Protein AF-A0A3B3ZG26-F1 (afdb_monomer)

Structure (mmCIF, N/CA/C/O backbone):
data_AF-A0A3B3ZG26-F1
#
_entry.id   AF-A0A3B3ZG26-F1
#
loop_
_atom_site.group_PDB
_atom_site.id
_atom_site.type_symbol
_atom_site.label_atom_id
_atom_site.label_alt_id
_atom_site.label_comp_id
_atom_site.label_asym_id
_atom_site.label_entity_id
_atom_site.label_seq_id
_atom_site.pdbx_PDB_ins_code
_atom_site.Cartn_x
_atom_site.Cartn_y
_atom_site.Cartn_z
_atom_site.occupancy
_atom_site.B_iso_or_equiv
_atom_site.auth_seq_id
_atom_site.auth_comp_id
_atom_site.auth_asym_id
_atom_site.auth_atom_id
_atom_site.pdbx_PDB_model_num
ATOM 1 N N . MET A 1 1 ? 24.010 -12.370 -24.852 1.00 31.66 1 MET A N 1
ATOM 2 C CA . MET A 1 1 ? 23.881 -10.920 -24.582 1.00 31.66 1 MET A CA 1
ATOM 3 C C . MET A 1 1 ? 22.571 -10.672 -23.854 1.00 31.66 1 MET A C 1
ATOM 5 O O . MET A 1 1 ? 21.512 -10.734 -24.467 1.00 31.66 1 MET A O 1
ATOM 9 N N . SER A 1 2 ? 22.627 -10.484 -22.539 1.00 37.47 2 SER A N 1
ATOM 10 C CA . SER A 1 2 ? 21.442 -10.270 -21.706 1.00 37.47 2 SER A CA 1
ATOM 11 C C . SER A 1 2 ? 20.889 -8.871 -21.972 1.00 37.47 2 SER A C 1
ATOM 13 O O . SER A 1 2 ? 21.538 -7.875 -21.662 1.00 37.47 2 SER A O 1
ATOM 15 N N . ARG A 1 3 ? 19.708 -8.786 -22.597 1.00 42.69 3 ARG A N 1
ATOM 16 C CA . ARG A 1 3 ? 18.980 -7.522 -22.770 1.00 42.69 3 ARG A CA 1
ATOM 17 C C . ARG A 1 3 ? 18.719 -6.934 -21.384 1.00 42.69 3 ARG A C 1
ATOM 19 O O . ARG A 1 3 ? 17.990 -7.532 -20.596 1.00 42.69 3 ARG A O 1
ATOM 26 N N . GLY A 1 4 ? 19.326 -5.783 -21.093 1.00 39.50 4 GLY A N 1
ATOM 27 C CA . GLY A 1 4 ? 19.060 -5.032 -19.871 1.00 39.50 4 GLY A CA 1
ATOM 28 C C . GLY A 1 4 ? 17.556 -4.822 -19.721 1.00 39.50 4 GLY A C 1
ATOM 29 O O . GLY A 1 4 ? 16.920 -4.231 -20.596 1.00 39.50 4 GLY A O 1
ATOM 30 N N . HIS A 1 5 ? 16.977 -5.365 -18.650 1.00 47.38 5 HIS A N 1
ATOM 31 C CA . HIS A 1 5 ? 15.569 -5.169 -18.329 1.00 47.38 5 HIS A CA 1
ATOM 32 C C . HIS A 1 5 ? 15.296 -3.666 -18.251 1.00 47.38 5 HIS A C 1
ATOM 34 O O . HIS A 1 5 ? 15.950 -2.945 -17.493 1.00 47.38 5 HIS A O 1
ATOM 40 N N . ARG A 1 6 ? 14.347 -3.180 -19.057 1.00 49.28 6 ARG A N 1
ATOM 41 C CA . ARG A 1 6 ? 13.878 -1.795 -18.984 1.00 49.28 6 ARG A CA 1
ATOM 42 C C . ARG A 1 6 ? 13.315 -1.573 -17.580 1.00 49.28 6 ARG A C 1
ATOM 44 O O . ARG A 1 6 ? 12.191 -1.966 -17.299 1.00 49.28 6 ARG A O 1
ATOM 51 N N . ARG A 1 7 ? 14.077 -0.897 -16.718 1.00 57.53 7 ARG A N 1
ATOM 52 C CA . ARG A 1 7 ? 13.684 -0.544 -15.338 1.00 57.53 7 ARG A CA 1
ATOM 53 C C . ARG A 1 7 ? 12.470 0.405 -15.254 1.00 57.53 7 ARG A C 1
ATOM 55 O O . ARG A 1 7 ? 12.023 0.724 -14.160 1.00 57.53 7 ARG A O 1
ATOM 62 N N . ASN A 1 8 ? 11.910 0.808 -16.399 1.00 64.62 8 ASN A N 1
ATOM 63 C CA . ASN A 1 8 ? 10.857 1.820 -16.532 1.00 64.62 8 ASN A CA 1
ATOM 64 C C . ASN A 1 8 ? 9.513 1.240 -17.020 1.00 64.62 8 ASN A C 1
ATOM 66 O O . ASN A 1 8 ? 8.660 1.989 -17.483 1.00 64.62 8 ASN A O 1
ATOM 70 N N . GLY A 1 9 ? 9.341 -0.085 -16.983 1.00 82.06 9 GLY A N 1
ATOM 71 C CA . GLY A 1 9 ? 8.097 -0.753 -17.373 1.00 82.06 9 GLY A CA 1
ATOM 72 C C . GLY A 1 9 ? 7.149 -1.031 -16.206 1.00 82.06 9 GLY A C 1
ATOM 73 O O . GLY A 1 9 ? 7.473 -0.784 -15.040 1.00 82.06 9 GLY A O 1
ATOM 74 N N . ILE A 1 10 ? 5.991 -1.590 -16.543 1.00 87.88 10 ILE A N 1
ATOM 75 C CA . ILE A 1 10 ? 5.041 -2.207 -15.608 1.00 87.88 10 ILE A CA 1
ATOM 76 C C . ILE A 1 10 ? 5.753 -3.352 -14.857 1.00 87.88 10 ILE A C 1
ATOM 78 O O . ILE A 1 10 ? 6.593 -4.020 -15.464 1.00 87.88 10 ILE A O 1
ATOM 82 N N . P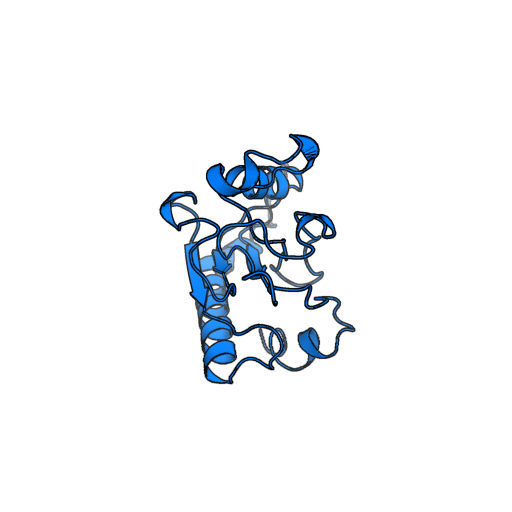RO A 1 11 ? 5.490 -3.565 -13.552 1.00 86.81 11 PRO A N 1
ATOM 83 C CA . PRO A 1 11 ? 6.077 -4.685 -12.819 1.00 86.81 11 PRO A CA 1
ATOM 84 C C . PRO A 1 11 ? 5.740 -6.045 -13.450 1.00 86.81 11 PRO A C 1
ATOM 86 O O . PRO A 1 11 ? 4.637 -6.250 -13.958 1.00 86.81 11 PRO A O 1
ATOM 89 N N . ASP A 1 12 ? 6.665 -6.999 -13.353 1.00 83.69 12 ASP A N 1
ATOM 90 C CA . ASP A 1 12 ? 6.446 -8.367 -13.832 1.00 83.69 12 ASP A CA 1
ATOM 91 C C . ASP A 1 12 ? 5.195 -8.990 -13.202 1.00 83.69 12 ASP A C 1
ATOM 93 O O . ASP A 1 12 ? 5.007 -8.920 -11.983 1.00 83.69 12 ASP A O 1
ATOM 97 N N . ARG A 1 13 ? 4.376 -9.658 -14.027 1.00 83.31 13 ARG A N 1
ATOM 98 C CA . ARG A 1 13 ? 3.122 -10.325 -13.628 1.00 83.31 13 ARG A CA 1
ATOM 99 C C . ARG A 1 13 ? 2.060 -9.399 -13.028 1.00 83.31 13 ARG A C 1
ATOM 101 O O . ARG A 1 13 ? 1.074 -9.876 -12.491 1.00 83.31 13 ARG A O 1
ATOM 108 N N . TRP A 1 14 ? 2.213 -8.076 -13.107 1.00 88.44 14 TRP A N 1
ATOM 109 C CA . TRP A 1 14 ? 1.243 -7.135 -12.529 1.00 88.44 14 TRP A CA 1
ATOM 110 C C . TRP A 1 14 ? -0.170 -7.267 -13.130 1.00 88.44 14 TRP A C 1
ATOM 112 O O . TRP A 1 14 ? -1.164 -7.032 -12.440 1.00 88.44 14 TRP A O 1
ATOM 122 N N . LEU A 1 15 ? -0.262 -7.665 -14.402 1.00 89.31 15 LEU A N 1
ATOM 123 C CA . LEU A 1 15 ? -1.532 -7.937 -15.084 1.00 89.31 15 LEU A CA 1
ATOM 124 C C . LEU A 1 15 ? -2.195 -9.240 -14.614 1.00 89.31 15 LEU A C 1
ATOM 126 O O . LEU A 1 15 ? -3.408 -9.365 -14.722 1.00 89.31 15 LEU A O 1
ATOM 130 N N . ASP A 1 16 ? -1.429 -10.162 -14.032 1.00 87.25 16 ASP A N 1
ATOM 131 C CA . ASP A 1 16 ? -1.916 -11.484 -13.625 1.00 87.25 16 ASP A CA 1
ATOM 132 C C . ASP A 1 16 ? -2.701 -11.430 -12.301 1.00 87.25 16 ASP A C 1
ATOM 134 O O . ASP A 1 16 ? -3.355 -12.400 -11.922 1.00 87.25 16 ASP A O 1
ATOM 138 N N . TYR A 1 17 ? -2.630 -10.307 -11.574 1.00 81.38 17 TYR A N 1
ATOM 139 C CA . TYR A 1 17 ? -3.261 -10.143 -10.266 1.00 81.38 17 TYR A CA 1
ATOM 140 C C . TYR A 1 17 ? -4.513 -9.268 -10.325 1.00 81.38 17 TYR A C 1
ATOM 142 O O . TYR A 1 17 ? -4.546 -8.214 -10.976 1.00 81.38 17 TYR A O 1
ATOM 150 N N . GLN A 1 18 ? -5.509 -9.669 -9.531 1.00 86.25 18 GLN A N 1
ATOM 151 C CA . GLN A 1 18 ? -6.674 -8.851 -9.214 1.00 86.25 18 GLN A CA 1
ATOM 152 C C . GLN A 1 18 ? -6.238 -7.518 -8.589 1.00 86.25 18 GLN A C 1
ATOM 154 O O . GLN A 1 18 ? -5.301 -7.465 -7.792 1.00 86.25 18 GLN A O 1
ATOM 159 N N . ALA A 1 19 ? -6.920 -6.437 -8.974 1.00 89.31 19 ALA A N 1
ATOM 160 C CA . ALA A 1 19 ? -6.573 -5.086 -8.555 1.00 89.31 19 ALA A CA 1
ATOM 161 C C . ALA A 1 19 ? -6.692 -4.892 -7.037 1.00 89.31 19 ALA A C 1
ATOM 163 O O . ALA A 1 19 ? -5.708 -4.553 -6.386 1.00 89.31 19 ALA A O 1
ATOM 164 N N . VAL A 1 20 ? -7.872 -5.172 -6.480 1.00 87.06 20 VAL A N 1
ATOM 165 C CA . VAL A 1 20 ? -8.191 -5.026 -5.054 1.00 87.06 20 VAL A CA 1
ATOM 166 C C . VAL A 1 20 ? -8.759 -6.345 -4.541 1.00 87.06 20 VAL A C 1
ATOM 168 O O . VAL A 1 20 ? -9.653 -6.912 -5.166 1.00 87.06 20 VAL A O 1
ATOM 171 N N . GLY A 1 21 ? -8.204 -6.867 -3.448 1.00 82.25 21 GLY A N 1
ATOM 172 C CA . GLY A 1 21 ? -8.691 -8.064 -2.766 1.00 82.25 21 GLY A CA 1
ATOM 173 C C . GLY A 1 21 ? -9.861 -7.767 -1.828 1.00 82.25 21 GLY A C 1
ATOM 174 O O . GLY A 1 21 ? -10.234 -6.619 -1.610 1.00 82.25 21 GLY A O 1
ATOM 175 N N . LYS A 1 22 ? -10.440 -8.814 -1.235 1.00 81.81 22 LYS A N 1
ATOM 176 C CA . LYS A 1 22 ? -11.466 -8.648 -0.196 1.00 81.81 22 LYS A CA 1
ATOM 177 C C . LYS A 1 22 ? -10.830 -8.230 1.126 1.00 81.81 22 LYS A C 1
A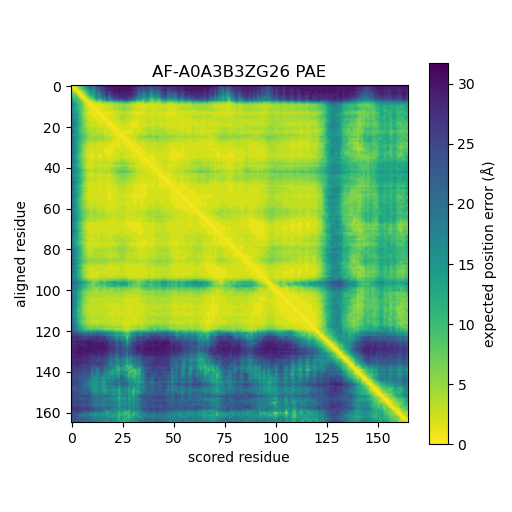TOM 179 O O . LYS A 1 22 ? -9.670 -8.545 1.395 1.00 81.81 22 LYS A O 1
ATOM 184 N N . ARG A 1 23 ? -11.628 -7.596 1.983 1.00 79.50 23 ARG A N 1
ATOM 185 C CA . ARG A 1 23 ? -11.261 -7.379 3.382 1.00 79.50 23 ARG A CA 1
ATOM 186 C C . ARG A 1 23 ? -10.986 -8.704 4.082 1.00 79.50 23 ARG A C 1
ATOM 188 O O . ARG A 1 23 ? -11.781 -9.640 3.980 1.00 79.50 23 ARG A O 1
ATOM 195 N N . LEU A 1 24 ? -9.863 -8.764 4.796 1.00 75.31 24 LEU A N 1
ATOM 196 C CA . LEU A 1 24 ? -9.498 -9.920 5.604 1.00 75.31 24 LEU A CA 1
ATOM 197 C C . LEU A 1 24 ? -10.485 -10.036 6.779 1.00 75.31 24 LEU A C 1
ATOM 199 O O . LEU A 1 24 ? -10.578 -9.088 7.574 1.00 75.31 24 LEU A O 1
ATOM 203 N N . PRO A 1 25 ? -11.231 -11.154 6.898 1.00 73.44 25 PRO A N 1
ATOM 204 C CA . PRO A 1 25 ? -12.225 -11.334 7.952 1.00 73.44 25 PRO A CA 1
ATOM 205 C C . PRO A 1 25 ? -11.642 -11.101 9.348 1.00 73.44 25 PRO A C 1
ATOM 207 O O . PRO A 1 25 ? -10.517 -11.503 9.629 1.00 73.44 25 PRO A O 1
ATOM 210 N N . GLY A 1 26 ? -12.405 -10.438 10.220 1.00 74.56 26 GLY A N 1
ATOM 211 C CA . GLY A 1 26 ? -11.972 -10.138 11.590 1.00 74.56 26 GLY A CA 1
ATOM 212 C C . GLY A 1 26 ? -10.925 -9.025 11.714 1.00 74.56 26 GLY A C 1
ATOM 213 O O . GLY A 1 26 ? -10.465 -8.758 12.817 1.00 74.56 26 GLY A O 1
ATOM 214 N N . SER A 1 27 ? -10.562 -8.347 10.621 1.00 75.62 27 SER A N 1
ATOM 215 C CA . SER A 1 27 ? -9.556 -7.280 10.633 1.00 75.62 27 SER A CA 1
ATOM 216 C C . SER A 1 27 ? -10.036 -6.012 9.918 1.00 75.62 27 SER A C 1
ATOM 218 O O . SER A 1 27 ? -11.144 -5.975 9.382 1.00 75.62 27 SER A O 1
ATOM 220 N N . ARG A 1 28 ? -9.202 -4.966 9.886 1.00 78.88 28 ARG A N 1
ATOM 221 C CA . ARG A 1 28 ? -9.386 -3.754 9.062 1.00 78.88 28 ARG A CA 1
ATOM 222 C C . ARG A 1 28 ? -8.416 -3.717 7.868 1.00 78.88 28 ARG A C 1
ATOM 224 O O . ARG A 1 28 ? -8.049 -2.640 7.415 1.00 78.88 28 ARG A O 1
ATOM 231 N N . PHE A 1 29 ? -7.968 -4.877 7.376 1.00 80.69 29 PHE A N 1
ATOM 232 C CA . PHE A 1 29 ? -6.999 -4.964 6.278 1.00 80.69 29 PHE A CA 1
ATOM 233 C C . PHE A 1 29 ? -7.645 -5.275 4.927 1.00 80.69 29 PHE A C 1
ATOM 235 O O . PHE A 1 29 ? -8.453 -6.199 4.813 1.00 80.69 29 PHE A O 1
ATOM 242 N N . ILE A 1 30 ? -7.208 -4.554 3.890 1.00 82.00 30 ILE A N 1
ATOM 243 C CA . ILE A 1 30 ? -7.418 -4.894 2.477 1.00 82.00 30 ILE A CA 1
ATOM 244 C C . ILE A 1 30 ? -6.058 -4.899 1.784 1.00 82.00 30 ILE A C 1
ATOM 246 O O . ILE A 1 30 ? -5.274 -3.959 1.916 1.00 82.00 30 ILE A O 1
ATOM 250 N N . ALA A 1 31 ? -5.793 -5.956 1.022 1.00 82.50 31 ALA A N 1
ATOM 251 C CA . ALA A 1 31 ? -4.641 -6.029 0.136 1.00 82.50 31 ALA A CA 1
ATOM 252 C C . ALA A 1 31 ? -5.055 -5.656 -1.294 1.00 82.50 31 ALA A C 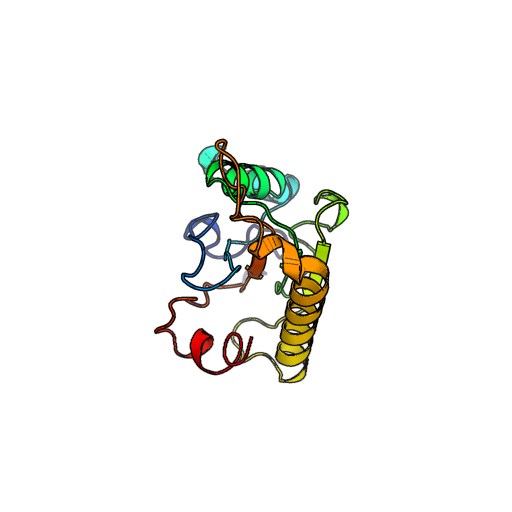1
ATOM 254 O O . ALA A 1 31 ? -6.120 -6.049 -1.767 1.00 82.50 31 ALA A O 1
ATOM 255 N N . PHE A 1 32 ? -4.193 -4.940 -2.006 1.00 86.19 32 PHE A N 1
ATOM 256 C CA . PHE A 1 32 ? -4.358 -4.625 -3.425 1.00 86.19 32 PHE A CA 1
ATOM 257 C C . PHE A 1 32 ? -3.005 -4.642 -4.126 1.00 86.19 32 PHE A C 1
ATOM 259 O O . PHE A 1 32 ? -1.968 -4.523 -3.472 1.00 86.19 32 PHE A O 1
ATOM 266 N N . LYS A 1 33 ? -2.992 -4.784 -5.454 1.00 87.00 33 LYS A N 1
ATOM 267 C CA . LYS A 1 33 ? -1.757 -4.639 -6.236 1.00 87.00 33 LYS A CA 1
ATOM 268 C C . LYS A 1 33 ? -1.371 -3.167 -6.352 1.00 87.00 33 LYS A C 1
ATOM 270 O O . LYS A 1 33 ? -2.228 -2.302 -6.295 1.00 87.00 33 LYS A O 1
ATOM 275 N N . VAL A 1 34 ? -0.091 -2.864 -6.548 1.00 89.62 34 VAL A N 1
ATOM 276 C CA . VAL A 1 34 ? 0.384 -1.475 -6.589 1.00 89.62 34 VAL A CA 1
ATOM 277 C C . VAL A 1 34 ? -0.336 -0.668 -7.686 1.00 89.62 34 VAL A C 1
ATOM 279 O O . VAL A 1 34 ? -0.304 -1.099 -8.844 1.00 89.62 34 VAL A O 1
ATOM 282 N N . PRO A 1 35 ? -0.977 0.472 -7.364 1.00 92.94 35 PRO A N 1
ATOM 283 C CA . PRO A 1 35 ? -1.514 1.362 -8.383 1.00 92.94 35 PRO A CA 1
ATOM 284 C C . PRO A 1 35 ? -0.369 1.993 -9.180 1.00 92.94 35 PRO A C 1
ATOM 286 O O . PRO A 1 35 ? 0.702 2.288 -8.646 1.00 92.94 35 PRO A O 1
ATOM 289 N N . LEU A 1 36 ? -0.579 2.182 -10.477 1.00 93.00 36 LEU A N 1
ATOM 290 C CA . LEU A 1 36 ? 0.424 2.730 -11.382 1.00 93.00 36 LEU A CA 1
ATOM 291 C C . LEU A 1 36 ? -0.023 4.098 -11.896 1.00 93.00 36 LEU A C 1
ATOM 293 O O . LEU A 1 36 ? -1.132 4.250 -12.406 1.00 93.00 36 LEU A O 1
ATOM 297 N N . LYS A 1 37 ? 0.868 5.087 -11.818 1.00 92.81 37 LYS A N 1
ATOM 298 C CA . LYS A 1 37 ? 0.667 6.407 -12.413 1.00 92.81 37 LYS A CA 1
ATOM 299 C C . LYS A 1 37 ? 0.472 6.300 -13.920 1.00 92.81 37 LYS A C 1
ATOM 301 O O . LYS A 1 37 ? 1.044 5.419 -14.574 1.00 92.81 37 LYS A O 1
ATOM 306 N N . LEU A 1 38 ? -0.269 7.258 -14.471 1.00 91.12 38 LEU A N 1
ATOM 307 C CA . LEU A 1 38 ? -0.717 7.251 -15.864 1.00 91.12 38 LEU A CA 1
ATOM 308 C C . LEU A 1 38 ? 0.419 6.981 -16.860 1.00 91.12 38 LEU A C 1
ATOM 310 O O . LEU A 1 38 ? 0.271 6.184 -17.782 1.00 91.12 38 LEU A O 1
ATOM 314 N N . ASP A 1 39 ? 1.594 7.573 -16.638 1.00 90.81 39 ASP A N 1
ATOM 315 C CA . ASP A 1 39 ? 2.755 7.412 -17.514 1.00 90.81 39 ASP A CA 1
ATOM 316 C C . ASP A 1 39 ? 3.188 5.959 -17.747 1.00 90.81 39 ASP A C 1
ATOM 318 O O . ASP A 1 39 ? 3.688 5.653 -18.838 1.00 90.81 39 ASP A O 1
ATOM 322 N N . LEU A 1 40 ? 3.010 5.093 -16.741 1.00 90.50 40 LEU A N 1
ATOM 323 C CA . LEU A 1 40 ? 3.357 3.671 -16.787 1.00 90.50 40 LEU A CA 1
ATOM 324 C C . LEU A 1 40 ? 2.261 2.826 -17.446 1.00 90.50 40 LEU A C 1
ATOM 326 O O . LEU A 1 40 ? 2.571 1.781 -18.018 1.00 90.50 40 LEU A O 1
ATOM 330 N N . THR A 1 41 ? 1.006 3.276 -17.398 1.00 90.06 41 THR A N 1
ATOM 331 C CA . THR A 1 41 ? -0.163 2.544 -17.908 1.00 90.06 41 THR A CA 1
ATOM 332 C C . THR A 1 41 ? -0.599 2.981 -19.306 1.00 90.06 41 THR A C 1
ATOM 334 O O . THR A 1 41 ? -1.430 2.309 -19.901 1.00 90.06 41 THR A O 1
ATOM 337 N N . ARG A 1 42 ? 0.013 4.019 -19.901 1.00 89.12 42 ARG A N 1
ATOM 338 C CA . ARG A 1 42 ? -0.312 4.545 -21.252 1.00 89.12 42 ARG A CA 1
ATOM 339 C C . ARG A 1 42 ? -0.436 3.514 -22.379 1.00 89.12 42 ARG A C 1
ATOM 341 O O . ARG A 1 42 ? -1.039 3.813 -23.402 1.00 89.12 42 ARG A O 1
ATOM 348 N N . ARG A 1 43 ? 0.215 2.354 -22.254 1.00 87.38 43 ARG A N 1
ATOM 349 C CA . ARG A 1 43 ? 0.220 1.291 -23.277 1.00 87.38 43 ARG A CA 1
ATOM 350 C C . ARG A 1 43 ? -0.711 0.122 -22.948 1.00 87.38 43 ARG A C 1
ATOM 352 O O . ARG A 1 43 ? -0.748 -0.830 -23.721 1.00 87.38 43 ARG A O 1
ATOM 359 N N . LEU A 1 44 ? -1.385 0.162 -21.803 1.00 90.56 44 LEU A N 1
ATOM 360 C CA . LEU A 1 44 ? -2.350 -0.853 -21.400 1.00 90.56 44 LEU A CA 1
ATOM 361 C C . LEU A 1 44 ? -3.695 -0.629 -22.085 1.00 90.56 44 LEU A C 1
ATOM 363 O O . LEU A 1 44 ? -4.036 0.494 -22.460 1.00 90.56 44 LEU A O 1
ATOM 367 N N . ALA A 1 45 ? -4.470 -1.704 -22.210 1.00 92.69 45 ALA A N 1
ATOM 368 C CA . ALA A 1 45 ? -5.888 -1.584 -22.508 1.00 92.69 45 ALA A CA 1
ATOM 369 C C . ALA A 1 45 ? -6.590 -0.857 -21.352 1.00 92.69 45 ALA A C 1
ATOM 371 O O . ALA A 1 45 ? -6.204 -1.014 -20.195 1.00 92.69 45 ALA A O 1
ATOM 372 N N . SER A 1 46 ? -7.642 -0.091 -21.646 1.00 90.50 46 SER A N 1
ATOM 373 C CA . SER A 1 46 ? -8.376 0.670 -20.624 1.00 90.50 46 SER A CA 1
ATOM 374 C C . SER A 1 46 ? -8.922 -0.205 -19.491 1.00 90.50 46 SER A C 1
ATOM 376 O O . SER A 1 46 ? -8.995 0.260 -18.363 1.00 90.50 46 SER A O 1
ATOM 378 N N . SER A 1 47 ? -9.255 -1.471 -19.769 1.00 91.00 47 SER A N 1
ATOM 379 C CA . SER A 1 47 ? -9.698 -2.454 -18.768 1.00 91.00 47 SER A CA 1
ATOM 380 C C . SER A 1 47 ? -8.606 -2.885 -17.788 1.00 91.00 47 SER A C 1
ATOM 382 O O . SER A 1 47 ? -8.919 -3.372 -16.707 1.00 91.00 47 SER A O 1
ATOM 384 N N . ASP A 1 48 ? -7.339 -2.728 -18.172 1.00 91.75 48 ASP A N 1
ATOM 385 C CA . ASP A 1 48 ? -6.182 -3.173 -17.395 1.00 91.75 48 ASP A CA 1
ATOM 386 C C . ASP A 1 48 ? -5.532 -2.023 -16.616 1.00 91.75 48 ASP A C 1
ATOM 388 O O . ASP A 1 48 ? -4.635 -2.252 -15.801 1.00 91.75 48 ASP A O 1
ATOM 392 N N . VAL A 1 49 ? -5.943 -0.777 -16.876 1.00 94.38 49 VAL A N 1
ATOM 393 C CA . VAL A 1 49 ? -5.455 0.395 -16.149 1.00 94.38 49 VAL A CA 1
ATOM 394 C C . VAL A 1 49 ? -5.925 0.314 -14.700 1.00 94.38 49 VAL A C 1
ATOM 396 O O . VAL A 1 49 ? -7.090 0.056 -14.416 1.00 94.38 49 VAL A O 1
ATOM 399 N N . PHE A 1 50 ? -4.991 0.531 -13.778 1.00 94.25 50 PHE A N 1
ATOM 400 C CA . PHE A 1 50 ? -5.282 0.612 -12.355 1.00 94.25 50 PHE A CA 1
ATOM 401 C C . PHE A 1 50 ? -4.327 1.607 -11.697 1.00 94.25 50 PHE A C 1
ATOM 403 O O . PHE A 1 50 ? -3.160 1.295 -11.436 1.00 94.25 50 PHE A O 1
ATOM 410 N N . GLY A 1 51 ? -4.819 2.824 -11.496 1.00 93.75 51 GLY A N 1
ATOM 411 C CA . GLY A 1 51 ? -4.135 3.921 -10.832 1.00 93.75 51 GLY A CA 1
ATOM 412 C C . GLY A 1 51 ? -4.678 4.214 -9.429 1.00 93.75 51 GLY A C 1
ATOM 413 O O . GLY A 1 51 ? -5.572 3.528 -8.933 1.00 93.75 51 GLY A O 1
ATOM 414 N N . PRO A 1 52 ? -4.131 5.246 -8.764 1.00 92.19 52 PRO A N 1
ATOM 415 C CA . PRO A 1 52 ? -4.531 5.624 -7.409 1.00 92.19 52 PRO A CA 1
ATOM 416 C C . PRO A 1 52 ? -6.017 5.977 -7.264 1.00 92.19 52 PRO A C 1
ATOM 418 O O . PRO A 1 52 ? -6.643 5.606 -6.276 1.00 92.19 52 PRO A O 1
ATOM 421 N N . LEU A 1 53 ? -6.606 6.632 -8.269 1.00 91.94 53 LEU A N 1
ATOM 422 C CA . LEU A 1 53 ? -8.039 6.941 -8.279 1.00 91.94 53 LEU A CA 1
ATOM 423 C C . LEU A 1 53 ? -8.893 5.675 -8.442 1.00 91.94 53 LEU A C 1
ATOM 425 O O . LEU A 1 53 ? -9.842 5.485 -7.686 1.00 91.94 53 LEU A O 1
ATOM 429 N N . ASP A 1 54 ? -8.504 4.764 -9.343 1.00 93.75 54 ASP A N 1
ATOM 430 C CA . ASP A 1 54 ? -9.211 3.490 -9.550 1.00 93.75 54 ASP A CA 1
ATOM 431 C C . ASP A 1 54 ? -9.234 2.636 -8.275 1.00 93.75 54 ASP A C 1
ATOM 433 O O . ASP A 1 54 ? -10.219 1.946 -7.994 1.00 93.75 54 ASP A O 1
ATOM 437 N N . LEU A 1 55 ? -8.156 2.690 -7.485 1.00 91.56 55 LEU A N 1
ATOM 438 C CA . LEU A 1 55 ? -8.084 2.068 -6.167 1.00 91.56 55 LEU A CA 1
ATOM 439 C C . LEU A 1 55 ? -9.159 2.629 -5.227 1.00 91.56 55 LEU A C 1
ATOM 441 O O . LEU A 1 55 ? -9.930 1.856 -4.659 1.00 91.56 55 LEU A O 1
ATOM 445 N N . LEU A 1 56 ? -9.211 3.953 -5.064 1.00 89.88 56 LEU A N 1
ATOM 446 C CA . LEU A 1 56 ? -10.154 4.614 -4.158 1.00 89.88 56 LEU A CA 1
ATOM 447 C C . LEU A 1 56 ? -11.601 4.352 -4.574 1.00 89.88 56 LEU A C 1
ATOM 449 O O . LEU A 1 56 ? -12.426 3.981 -3.739 1.00 89.88 56 LEU A O 1
ATOM 453 N N . ASP A 1 57 ? -11.890 4.464 -5.870 1.00 92.38 57 ASP A N 1
ATOM 454 C CA . ASP A 1 57 ? -13.216 4.204 -6.424 1.00 92.38 57 ASP A CA 1
ATOM 455 C C . ASP A 1 57 ? -13.638 2.747 -6.231 1.00 92.38 57 ASP A C 1
ATOM 457 O O . ASP A 1 57 ? -14.802 2.466 -5.940 1.00 92.38 57 ASP A O 1
ATOM 461 N N . THR A 1 58 ? -12.700 1.806 -6.370 1.00 90.44 58 THR A N 1
ATOM 462 C CA . THR A 1 58 ? -12.978 0.380 -6.168 1.00 90.44 58 THR A CA 1
ATOM 463 C C . THR A 1 58 ? -13.278 0.061 -4.715 1.00 90.44 58 THR A C 1
ATOM 465 O O . THR A 1 58 ? -14.289 -0.580 -4.442 1.00 90.44 58 THR A O 1
ATOM 468 N N . VAL A 1 59 ? -12.475 0.569 -3.781 1.00 86.88 59 VAL A N 1
ATOM 469 C CA . VAL A 1 59 ? -12.726 0.373 -2.347 1.00 86.88 59 VAL A CA 1
ATOM 470 C C . VAL A 1 59 ? -14.057 1.012 -1.932 1.00 86.88 59 VAL A C 1
ATOM 472 O O . VAL A 1 59 ? -14.854 0.385 -1.235 1.00 86.88 59 VAL A O 1
ATOM 475 N N . LYS A 1 60 ? -14.356 2.217 -2.430 1.00 87.25 60 LYS A N 1
ATOM 476 C CA . LYS A 1 60 ? -15.618 2.911 -2.148 1.00 87.25 60 LYS A CA 1
ATOM 477 C C . LYS A 1 60 ? -16.837 2.161 -2.684 1.00 87.25 60 LYS A C 1
ATOM 479 O O . LYS A 1 60 ? -17.867 2.108 -2.014 1.00 87.25 60 LYS A O 1
ATOM 484 N N . ARG A 1 61 ? -16.733 1.561 -3.875 1.00 89.94 61 ARG A N 1
ATOM 485 C CA . ARG A 1 61 ? -17.795 0.733 -4.476 1.00 89.94 61 ARG A CA 1
ATOM 486 C C . ARG A 1 61 ? -18.107 -0.508 -3.645 1.00 89.94 61 ARG A C 1
ATOM 488 O O . ARG A 1 61 ? -19.266 -0.908 -3.580 1.00 89.94 61 ARG A O 1
ATOM 495 N N . ASP A 1 62 ? -17.103 -1.043 -2.961 1.00 84.56 62 ASP A N 1
ATOM 496 C CA . ASP A 1 62 ? -17.248 -2.153 -2.018 1.00 84.56 62 ASP A CA 1
ATOM 497 C C . ASP A 1 62 ? -17.744 -1.690 -0.629 1.00 84.56 62 ASP A C 1
ATOM 499 O O . ASP A 1 62 ? -17.727 -2.458 0.333 1.00 84.56 62 ASP A O 1
ATOM 503 N N . ASN A 1 63 ? -18.229 -0.444 -0.519 1.00 82.38 63 ASN A N 1
ATOM 504 C CA . ASN A 1 63 ? -18.744 0.177 0.704 1.00 82.38 63 ASN A CA 1
ATOM 505 C C . ASN A 1 63 ? -17.701 0.185 1.835 1.00 82.38 63 ASN A C 1
ATOM 507 O O . ASN A 1 63 ? -18.007 -0.100 2.996 1.00 82.38 63 ASN A O 1
ATOM 511 N N . GLN A 1 64 ? -16.450 0.459 1.470 1.00 82.62 64 GLN A N 1
ATOM 512 C CA . GLN A 1 64 ? -15.306 0.569 2.365 1.00 82.62 64 GLN A CA 1
ATOM 513 C C . GLN A 1 64 ? -14.603 1.922 2.162 1.00 82.62 64 GLN A C 1
ATOM 515 O O . GLN A 1 64 ? -14.723 2.544 1.106 1.00 82.62 64 GLN A O 1
ATOM 520 N N . GLU A 1 65 ? -13.825 2.364 3.150 1.00 83.50 65 GLU A N 1
ATOM 521 C CA . GLU A 1 65 ? -13.033 3.597 3.067 1.00 83.50 65 GLU A CA 1
ATOM 522 C C . GLU A 1 65 ? -11.581 3.357 3.506 1.00 83.50 65 GLU A C 1
ATOM 524 O O . GLU A 1 65 ? -11.308 2.751 4.548 1.00 83.50 65 GLU A O 1
ATOM 529 N N . LEU A 1 66 ? -10.624 3.822 2.700 1.00 85.19 66 LEU A N 1
ATOM 530 C CA . LEU A 1 66 ? -9.207 3.756 3.051 1.00 85.19 66 LEU A CA 1
ATOM 531 C C . LEU A 1 66 ? -8.856 4.887 4.015 1.00 85.19 66 LEU A C 1
ATOM 533 O O . LEU A 1 66 ? -9.261 6.022 3.793 1.00 85.19 66 LEU A O 1
ATOM 537 N N . GLY A 1 67 ? -8.067 4.584 5.051 1.00 87.12 67 GLY A N 1
ATOM 538 C CA . GLY A 1 67 ? -7.525 5.614 5.950 1.00 87.12 67 GLY A CA 1
ATOM 539 C C . GLY A 1 67 ? -6.012 5.584 6.116 1.00 87.12 67 GLY A C 1
ATOM 540 O O . GLY A 1 67 ? -5.434 6.613 6.454 1.00 87.12 67 GLY A O 1
ATOM 541 N N . LEU A 1 68 ? -5.359 4.458 5.808 1.00 89.31 68 LEU A N 1
ATOM 542 C CA . LEU A 1 68 ? -3.904 4.357 5.786 1.00 89.31 68 LEU A CA 1
ATOM 543 C C . LEU A 1 68 ? -3.418 3.427 4.669 1.00 89.31 68 LEU A C 1
ATOM 545 O O . LEU A 1 68 ? -3.685 2.224 4.681 1.00 89.31 68 LEU A O 1
ATOM 549 N N . ILE A 1 69 ? -2.603 3.963 3.761 1.00 90.25 69 ILE A N 1
ATOM 550 C CA . ILE A 1 69 ? -1.793 3.171 2.833 1.00 90.25 69 ILE A CA 1
ATOM 551 C C . ILE A 1 69 ? -0.422 2.903 3.455 1.00 90.25 69 ILE A C 1
ATOM 553 O O . ILE A 1 69 ? 0.327 3.846 3.700 1.00 90.25 69 ILE A O 1
ATOM 557 N N . ILE A 1 70 ? -0.051 1.629 3.630 1.00 90.19 70 ILE A N 1
ATOM 558 C CA . ILE A 1 70 ? 1.343 1.245 3.888 1.00 90.19 70 ILE A CA 1
ATOM 559 C C . ILE A 1 70 ? 1.933 0.637 2.611 1.00 90.19 70 ILE A C 1
ATOM 561 O O . ILE A 1 70 ? 1.657 -0.504 2.235 1.00 90.19 70 ILE A O 1
ATOM 565 N N . ASP A 1 71 ? 2.754 1.421 1.919 1.00 90.25 71 ASP A N 1
ATOM 566 C CA . ASP A 1 71 ? 3.439 1.002 0.701 1.00 90.25 71 ASP A CA 1
ATOM 567 C C . ASP A 1 71 ? 4.726 0.247 1.049 1.00 90.25 71 ASP A C 1
ATOM 569 O O . ASP A 1 71 ? 5.704 0.846 1.507 1.00 90.25 71 ASP A O 1
ATOM 573 N N . LEU A 1 72 ? 4.742 -1.065 0.786 1.00 87.19 72 LEU A N 1
ATOM 574 C CA . LEU A 1 72 ? 5.936 -1.894 0.978 1.00 87.19 72 LEU A CA 1
ATOM 575 C C . LEU A 1 72 ? 6.780 -2.099 -0.287 1.00 87.19 72 LEU A C 1
ATOM 577 O O . LEU A 1 72 ? 7.723 -2.891 -0.291 1.00 87.19 72 LEU A O 1
ATOM 581 N N . THR A 1 73 ? 6.467 -1.438 -1.403 1.00 85.88 73 THR A N 1
ATOM 582 C CA . THR A 1 73 ? 7.280 -1.569 -2.618 1.00 85.88 73 THR A CA 1
ATOM 583 C C . THR A 1 73 ? 8.712 -1.089 -2.350 1.00 85.88 73 THR A C 1
ATOM 585 O O . THR A 1 73 ? 8.931 -0.05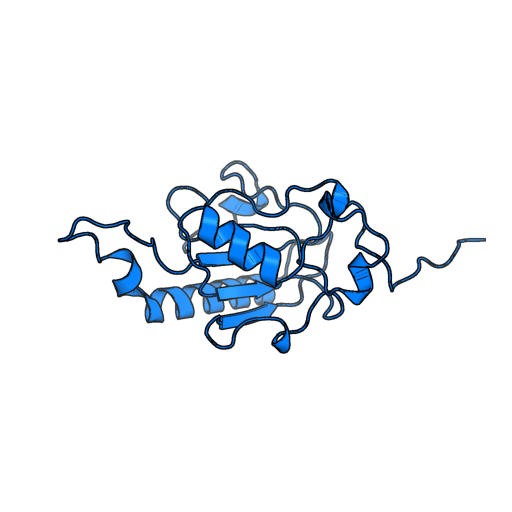2 -1.723 1.00 85.88 73 THR A O 1
ATOM 588 N N . ASN A 1 74 ? 9.717 -1.787 -2.887 1.00 88.12 74 ASN A N 1
ATOM 589 C CA . ASN A 1 74 ? 11.114 -1.342 -2.791 1.00 88.12 74 ASN A CA 1
ATOM 590 C C . ASN A 1 74 ? 11.482 -0.271 -3.842 1.00 88.12 74 ASN A C 1
ATOM 592 O O . ASN A 1 74 ? 12.518 -0.343 -4.500 1.00 88.12 74 ASN A O 1
ATOM 596 N N . THR A 1 75 ? 10.571 0.659 -4.124 1.00 87.56 75 THR A N 1
ATOM 597 C CA . THR A 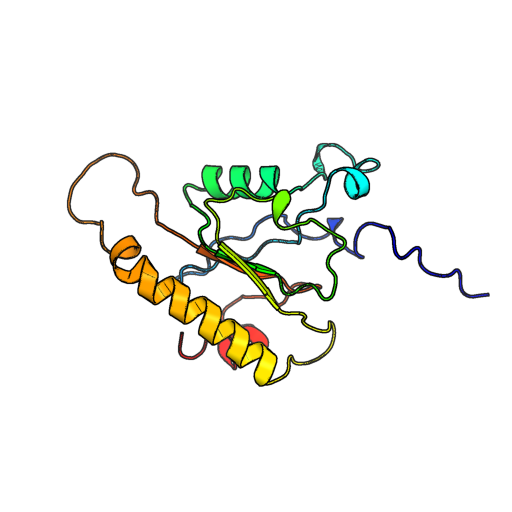1 75 ? 10.740 1.701 -5.147 1.00 87.56 75 THR A CA 1
ATOM 598 C C . THR A 1 75 ? 9.702 2.801 -4.957 1.00 87.56 75 THR A C 1
ATOM 600 O O . THR A 1 75 ? 8.645 2.551 -4.401 1.00 87.56 75 THR A O 1
ATOM 603 N N . THR A 1 76 ? 9.963 4.009 -5.442 1.00 91.06 76 THR A N 1
ATOM 604 C CA . THR A 1 76 ? 9.009 5.136 -5.446 1.00 91.06 76 THR A CA 1
ATOM 605 C C . THR A 1 76 ? 8.498 5.459 -6.853 1.00 91.06 76 THR A C 1
ATOM 607 O O . THR A 1 76 ? 7.905 6.503 -7.090 1.00 91.06 76 THR A O 1
ATOM 610 N N . ARG A 1 77 ? 8.758 4.586 -7.838 1.00 90.62 77 ARG A N 1
ATOM 611 C CA . ARG A 1 77 ? 8.503 4.907 -9.252 1.00 90.62 77 ARG A CA 1
ATOM 612 C C . ARG A 1 77 ? 7.046 4.757 -9.695 1.00 90.62 77 ARG A C 1
ATOM 614 O O . ARG A 1 77 ? 6.716 5.203 -10.794 1.00 90.62 77 ARG A O 1
ATOM 621 N N . TYR A 1 78 ? 6.233 4.040 -8.919 1.00 90.88 78 TYR A N 1
ATOM 622 C CA . TYR A 1 78 ? 4.915 3.574 -9.353 1.00 90.88 78 TYR A CA 1
ATOM 623 C C . TYR A 1 78 ? 3.837 4.639 -9.230 1.00 90.88 78 TYR A C 1
ATOM 625 O O . TYR A 1 78 ? 3.077 4.814 -10.172 1.00 90.88 78 TYR A O 1
ATOM 633 N N . TYR A 1 79 ? 3.826 5.361 -8.122 1.00 91.69 79 TYR A N 1
ATOM 634 C CA . TYR A 1 79 ? 2.996 6.525 -7.842 1.00 91.69 79 TYR A CA 1
ATOM 635 C C . TYR A 1 79 ? 3.722 7.345 -6.773 1.00 91.69 79 TYR A C 1
ATOM 637 O O . TYR A 1 79 ? 4.661 6.839 -6.142 1.00 91.69 79 TYR A O 1
ATOM 645 N N . THR A 1 80 ? 3.333 8.598 -6.595 1.00 89.56 80 THR A N 1
ATOM 646 C CA . THR A 1 80 ? 3.865 9.459 -5.541 1.00 89.56 80 THR A CA 1
ATOM 647 C C . THR A 1 80 ? 2.782 9.755 -4.500 1.00 89.56 80 THR A C 1
ATOM 649 O O . THR A 1 80 ? 1.597 9.579 -4.786 1.00 89.56 80 THR A O 1
ATOM 652 N N . PRO A 1 81 ? 3.147 10.155 -3.269 1.00 88.00 81 PRO A N 1
ATOM 653 C CA . PRO A 1 81 ? 2.161 10.518 -2.251 1.00 88.00 81 PRO A CA 1
ATOM 654 C C . PRO A 1 81 ? 1.206 11.629 -2.707 1.00 88.00 81 PRO A C 1
ATOM 656 O O . PRO A 1 81 ? 0.064 11.653 -2.275 1.00 88.00 81 PRO A O 1
ATOM 659 N N . GLU A 1 82 ? 1.642 12.504 -3.615 1.00 91.50 82 GLU A N 1
ATOM 660 C CA . GLU A 1 82 ? 0.820 13.574 -4.194 1.00 91.50 82 GLU A CA 1
ATOM 661 C C . GLU A 1 82 ? -0.271 13.049 -5.145 1.00 91.50 82 GLU A C 1
ATOM 663 O O . GLU A 1 82 ? -1.239 13.755 -5.415 1.00 91.50 82 GLU A O 1
ATOM 668 N N . ASP A 1 83 ? -0.148 11.809 -5.636 1.00 89.12 83 ASP A N 1
ATOM 669 C CA . ASP A 1 83 ? -1.199 11.145 -6.417 1.00 89.12 83 ASP A CA 1
ATOM 670 C C . ASP A 1 83 ? -2.354 10.631 -5.523 1.00 89.12 83 ASP A C 1
ATOM 672 O O . ASP A 1 83 ? -3.337 10.077 -6.025 1.00 89.12 83 ASP A O 1
ATOM 676 N N . ILE A 1 84 ? -2.225 10.759 -4.198 1.00 88.31 84 ILE A N 1
ATOM 677 C CA . ILE A 1 84 ? -3.166 10.276 -3.187 1.00 88.31 84 ILE A CA 1
ATOM 678 C C . ILE A 1 84 ? -3.834 11.477 -2.491 1.00 88.31 84 ILE A C 1
ATOM 680 O O . ILE A 1 84 ? -3.165 12.476 -2.236 1.00 88.31 84 ILE A O 1
ATOM 684 N N . PRO A 1 85 ? -5.140 11.417 -2.154 1.00 89.12 85 PRO A N 1
ATOM 685 C CA . PRO A 1 85 ? -5.803 12.492 -1.420 1.00 89.12 85 PRO A CA 1
ATOM 686 C C . PRO A 1 85 ? -5.139 12.779 -0.071 1.00 89.12 85 PRO A C 1
ATOM 688 O O . PRO A 1 85 ? -4.831 11.851 0.672 1.00 89.12 85 PRO A O 1
ATOM 691 N N . GLU A 1 86 ? -5.024 14.057 0.296 1.00 87.06 86 GLU A N 1
ATOM 692 C CA . GLU A 1 86 ? -4.431 14.497 1.574 1.00 87.06 86 GLU A CA 1
ATOM 693 C C . GLU A 1 86 ? -5.142 13.931 2.814 1.00 87.06 86 GLU A C 1
ATOM 695 O O . GLU A 1 86 ? -4.545 13.819 3.882 1.00 87.06 86 GLU A O 1
ATOM 700 N N . SER A 1 87 ? -6.416 13.551 2.682 1.00 83.81 87 SER A N 1
ATOM 701 C CA . SER A 1 87 ? -7.187 12.912 3.751 1.00 83.81 87 SER A CA 1
ATOM 702 C C . SER A 1 87 ? -6.730 11.484 4.066 1.00 83.81 87 SER A C 1
ATOM 704 O O . SER A 1 87 ? -7.121 10.938 5.096 1.00 83.81 87 SER A O 1
ATOM 706 N N . LEU A 1 88 ? -5.948 10.856 3.182 1.00 86.69 88 LEU A N 1
ATOM 707 C CA . LEU A 1 88 ? -5.490 9.481 3.322 1.00 86.69 88 LEU A CA 1
ATOM 708 C C . LEU A 1 88 ? -4.056 9.454 3.859 1.00 86.69 88 LEU A C 1
ATOM 710 O O . LEU A 1 88 ? -3.132 9.943 3.211 1.00 86.69 88 LEU A O 1
ATOM 714 N N . GLN A 1 89 ? -3.849 8.836 5.026 1.00 89.25 89 GLN A N 1
ATOM 715 C CA . GLN A 1 89 ? -2.499 8.679 5.559 1.00 89.25 89 GLN A CA 1
ATOM 716 C C . GLN A 1 89 ? -1.679 7.753 4.649 1.00 89.25 89 GLN A C 1
ATOM 718 O O . GLN A 1 89 ? -2.175 6.742 4.144 1.00 89.25 89 GLN A O 1
ATOM 723 N N . TYR A 1 90 ? -0.400 8.075 4.463 1.00 90.88 90 TYR A N 1
ATOM 724 C CA . TYR A 1 90 ? 0.519 7.297 3.639 1.00 90.88 90 TYR A CA 1
ATOM 725 C C . TYR A 1 90 ? 1.831 7.051 4.383 1.00 90.88 90 TYR A C 1
ATOM 727 O O . TYR A 1 90 ? 2.484 7.982 4.854 1.00 90.88 90 TYR A O 1
ATOM 735 N N . VAL A 1 91 ? 2.243 5.786 4.455 1.00 92.00 91 VAL A N 1
ATOM 736 C CA . VAL A 1 91 ? 3.500 5.356 5.070 1.00 92.00 91 VAL A CA 1
ATOM 737 C C . VAL A 1 91 ? 4.275 4.492 4.082 1.00 92.00 91 VAL A C 1
ATOM 739 O O . VAL A 1 91 ? 3.771 3.497 3.568 1.00 92.00 91 VAL A O 1
ATOM 742 N N . LYS A 1 92 ? 5.537 4.847 3.840 1.00 92.56 92 LYS A N 1
ATOM 743 C CA . LYS A 1 92 ? 6.459 4.084 2.993 1.00 92.56 92 LYS A CA 1
ATOM 744 C C . LYS A 1 92 ? 7.390 3.229 3.847 1.00 92.56 92 LYS A C 1
ATOM 746 O O . LYS A 1 92 ? 8.142 3.770 4.652 1.00 92.56 92 LYS A O 1
ATOM 751 N N . ILE A 1 93 ? 7.406 1.914 3.621 1.00 90.38 93 ILE A N 1
ATOM 752 C CA . ILE A 1 93 ? 8.341 0.983 4.269 1.00 90.38 93 ILE A CA 1
ATOM 753 C C . ILE A 1 93 ? 9.034 0.144 3.193 1.00 90.38 93 ILE A C 1
ATOM 755 O O . ILE A 1 93 ? 8.494 -0.842 2.699 1.00 90.38 93 ILE A O 1
ATOM 759 N N . PHE A 1 94 ? 10.252 0.524 2.812 1.00 88.81 94 PHE A N 1
ATOM 760 C CA . PHE A 1 94 ? 11.007 -0.192 1.782 1.00 88.81 94 PHE A CA 1
ATOM 761 C C . PHE A 1 94 ? 11.247 -1.651 2.177 1.00 88.81 94 PHE A C 1
ATOM 763 O O . PHE A 1 94 ? 12.003 -1.933 3.102 1.00 88.81 94 PHE A O 1
ATOM 770 N N . THR A 1 95 ? 10.614 -2.572 1.451 1.00 82.81 95 THR A N 1
ATOM 771 C CA . THR A 1 95 ? 10.705 -4.006 1.725 1.00 82.81 95 THR A CA 1
ATOM 772 C C . THR A 1 95 ? 11.288 -4.720 0.515 1.00 82.81 95 THR A C 1
ATOM 774 O O . THR A 1 95 ? 10.696 -4.718 -0.568 1.00 82.81 95 THR A O 1
ATOM 777 N N . ALA A 1 96 ? 12.471 -5.316 0.681 1.00 78.69 96 ALA A N 1
ATOM 778 C CA . ALA A 1 96 ? 13.107 -6.104 -0.367 1.00 78.69 96 ALA A CA 1
ATOM 779 C C . ALA A 1 96 ? 12.207 -7.286 -0.765 1.00 78.69 96 ALA A C 1
ATOM 781 O O . ALA A 1 96 ? 11.635 -7.970 0.080 1.00 78.69 96 ALA A O 1
ATOM 782 N N . GLY A 1 97 ? 12.047 -7.510 -2.069 1.00 69.31 97 GLY A N 1
ATOM 783 C CA . GLY A 1 97 ? 11.326 -8.685 -2.557 1.00 69.31 97 GLY A CA 1
ATOM 784 C C . GLY A 1 97 ? 12.188 -9.943 -2.450 1.00 69.31 97 GLY A C 1
ATOM 785 O O . GLY A 1 97 ? 13.406 -9.851 -2.557 1.00 69.31 97 GLY A O 1
ATOM 786 N N . HIS A 1 98 ? 11.542 -11.109 -2.358 1.00 65.75 98 HIS A N 1
ATOM 787 C CA . HIS A 1 98 ? 12.161 -12.449 -2.314 1.00 65.75 98 HIS A CA 1
ATOM 788 C C . HIS A 1 98 ? 12.895 -12.819 -1.014 1.00 65.75 98 HIS A C 1
ATOM 790 O O . HIS A 1 98 ? 13.435 -13.919 -0.931 1.00 65.75 98 HIS A O 1
ATOM 796 N N . GLU A 1 99 ? 12.860 -11.963 0.006 1.00 68.94 99 GLU A N 1
ATOM 797 C CA . GLU A 1 99 ? 13.463 -12.216 1.317 1.00 68.94 99 GLU A CA 1
ATOM 798 C C . GLU A 1 99 ? 12.430 -12.039 2.435 1.00 68.94 99 GLU A C 1
ATOM 800 O O . GLU A 1 99 ? 11.428 -11.336 2.273 1.00 68.94 99 GLU A O 1
ATOM 805 N N . ILE A 1 100 ? 12.674 -12.685 3.578 1.00 71.75 100 ILE A N 1
ATOM 806 C CA . ILE A 1 100 ? 11.913 -12.415 4.800 1.00 71.75 100 ILE A CA 1
ATOM 807 C C . ILE A 1 100 ? 12.239 -10.985 5.235 1.00 71.75 100 ILE A C 1
ATOM 809 O O . ILE A 1 100 ? 13.422 -10.670 5.385 1.00 71.75 100 ILE A O 1
ATOM 813 N N . PRO A 1 101 ? 11.243 -10.105 5.436 1.00 77.25 101 PRO A N 1
ATOM 814 C CA . PRO A 1 101 ? 11.550 -8.745 5.844 1.00 77.25 101 PRO A CA 1
ATOM 815 C C . PRO A 1 101 ? 12.212 -8.723 7.221 1.00 77.25 101 PRO A C 1
ATOM 817 O O . PRO A 1 101 ? 11.905 -9.541 8.088 1.00 77.25 101 PRO A O 1
ATOM 820 N N . SER A 1 102 ? 13.112 -7.765 7.426 1.00 84.25 102 SER A N 1
ATOM 821 C CA . SER A 1 102 ? 13.834 -7.625 8.690 1.00 84.25 102 SER A CA 1
ATOM 822 C C . SER A 1 102 ? 12.891 -7.339 9.862 1.00 84.25 102 SER A C 1
ATOM 824 O O . SER A 1 102 ? 11.824 -6.741 9.691 1.00 84.25 102 SER A O 1
ATOM 826 N N . GLU A 1 103 ? 13.336 -7.647 11.082 1.00 84.50 103 GLU A N 1
ATOM 827 C CA . GLU A 1 103 ? 12.620 -7.273 12.310 1.00 84.50 103 GLU A CA 1
ATOM 828 C C . GLU A 1 103 ? 12.312 -5.773 12.374 1.00 84.50 103 GLU A C 1
ATOM 830 O O . GLU A 1 103 ? 11.228 -5.379 12.795 1.00 84.50 103 GLU A O 1
ATOM 835 N N . SER A 1 104 ? 13.223 -4.923 11.889 1.00 89.12 104 SER A N 1
ATOM 836 C CA . SER A 1 104 ? 12.997 -3.477 11.818 1.00 89.12 104 SER A CA 1
ATOM 837 C C . SER A 1 104 ? 11.856 -3.106 10.864 1.00 89.12 104 SER A C 1
ATOM 839 O O . SER A 1 104 ? 11.072 -2.205 11.169 1.00 89.12 104 SER A O 1
ATOM 841 N N . THR A 1 105 ? 11.721 -3.816 9.741 1.00 86.31 105 THR A N 1
ATOM 842 C CA . THR A 1 105 ? 10.630 -3.632 8.771 1.00 86.31 105 THR A CA 1
ATOM 843 C C . THR A 1 105 ? 9.300 -4.049 9.395 1.00 86.31 105 THR A C 1
ATOM 845 O O . THR A 1 105 ? 8.333 -3.287 9.360 1.00 86.31 105 THR A O 1
ATOM 848 N N . ILE A 1 106 ? 9.277 -5.218 10.046 1.00 82.81 106 ILE A N 1
ATOM 849 C CA . ILE A 1 106 ? 8.109 -5.739 10.771 1.00 82.81 106 ILE A CA 1
ATOM 850 C C . ILE A 1 106 ? 7.686 -4.770 11.880 1.00 82.81 106 ILE A C 1
ATOM 852 O O . ILE A 1 106 ? 6.510 -4.425 11.991 1.00 82.81 106 ILE A O 1
ATOM 856 N N . LEU A 1 107 ? 8.632 -4.281 12.683 1.00 88.69 107 LEU A N 1
ATOM 857 C CA . LEU A 1 107 ? 8.352 -3.345 13.769 1.00 88.69 107 LEU A CA 1
ATOM 858 C C . LEU A 1 107 ? 7.807 -2.011 13.246 1.00 88.69 107 LEU A C 1
ATOM 860 O O . LEU A 1 107 ? 6.869 -1.464 13.823 1.00 88.69 107 LEU A O 1
ATOM 864 N N . SER A 1 108 ? 8.365 -1.496 12.148 1.00 90.69 108 SER A N 1
ATOM 865 C CA . SER A 1 108 ? 7.904 -0.249 11.523 1.00 90.69 108 SER A CA 1
ATOM 866 C C . SER A 1 108 ? 6.459 -0.372 11.053 1.00 90.69 108 SER A C 1
ATOM 868 O O . SER A 1 108 ? 5.646 0.517 11.301 1.00 90.69 108 SER A O 1
ATOM 870 N N . PHE A 1 109 ? 6.118 -1.511 10.453 1.00 87.00 109 PHE A N 1
ATOM 871 C CA . PHE A 1 109 ? 4.751 -1.814 10.059 1.00 87.00 109 PHE A CA 1
ATOM 872 C C . PHE A 1 109 ? 3.817 -1.899 11.260 1.00 87.00 109 PHE A C 1
A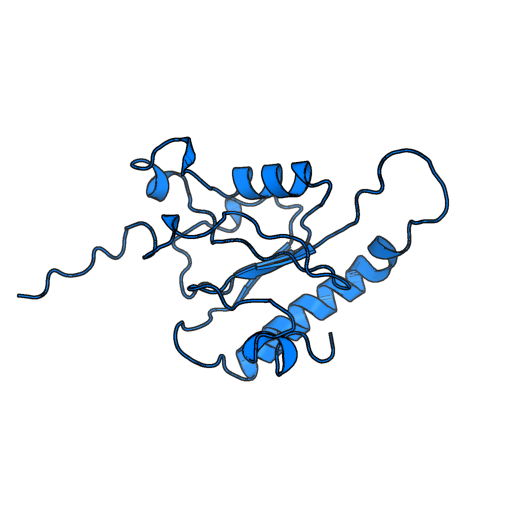TOM 874 O O . PHE A 1 109 ? 2.822 -1.181 11.295 1.00 87.00 109 PHE A O 1
ATOM 881 N N . LYS A 1 110 ? 4.158 -2.707 12.276 1.00 84.12 110 LYS A N 1
ATOM 882 C CA . LYS A 1 110 ? 3.327 -2.859 13.481 1.00 84.12 110 LYS A CA 1
ATOM 883 C C . LYS A 1 110 ? 3.068 -1.518 14.159 1.00 84.12 110 LYS A C 1
ATOM 885 O O . LYS A 1 110 ? 1.945 -1.255 14.570 1.00 84.12 110 LYS A O 1
ATOM 890 N N . ARG A 1 111 ? 4.077 -0.645 14.226 1.00 89.50 111 ARG A N 1
ATOM 891 C CA . ARG A 1 111 ? 3.933 0.713 14.769 1.00 89.50 111 ARG A CA 1
ATOM 892 C C . ARG A 1 111 ? 2.992 1.574 13.935 1.00 89.50 111 ARG A C 1
ATOM 894 O O . ARG A 1 111 ? 2.115 2.199 14.517 1.00 89.50 111 ARG A O 1
ATOM 901 N N . ALA A 1 112 ? 3.149 1.591 12.611 1.00 88.31 112 ALA A N 1
ATOM 902 C CA . ALA A 1 112 ? 2.272 2.356 11.724 1.00 88.31 112 ALA A CA 1
ATOM 903 C C . ALA A 1 112 ? 0.810 1.911 11.866 1.00 88.31 112 ALA A C 1
ATOM 905 O O . ALA A 1 112 ? -0.073 2.749 12.038 1.00 88.31 112 ALA A O 1
ATOM 906 N N . VAL A 1 113 ? 0.572 0.594 11.885 1.00 84.38 113 VAL A N 1
ATOM 907 C CA . VAL A 1 113 ? -0.761 0.037 12.133 1.00 84.38 113 VAL A CA 1
ATOM 908 C C . VAL A 1 113 ? -1.269 0.461 13.509 1.00 84.38 113 VAL A C 1
ATOM 910 O O . VAL A 1 113 ? -2.337 1.048 13.605 1.00 84.38 113 VAL A O 1
ATOM 913 N N . HIS A 1 114 ? -0.514 0.200 14.577 1.00 84.94 114 HIS A N 1
ATOM 914 C CA . HIS A 1 114 ? -0.953 0.476 15.944 1.00 84.94 114 HIS A CA 1
ATOM 915 C C . HIS A 1 114 ? -1.291 1.958 16.160 1.00 84.94 114 HIS A C 1
ATOM 917 O O . HIS A 1 114 ? -2.349 2.263 16.700 1.00 84.94 114 HIS A O 1
ATOM 923 N N . CYS A 1 115 ? -0.435 2.880 15.703 1.00 86.56 115 CYS A N 1
ATOM 924 C CA . CYS A 1 115 ? -0.701 4.320 15.760 1.00 86.56 115 CYS A CA 1
ATOM 925 C C . CYS A 1 115 ? -2.034 4.666 15.091 1.00 86.56 115 CYS A C 1
ATOM 927 O O . CYS A 1 115 ? -2.895 5.282 15.716 1.00 86.56 115 CYS A O 1
ATOM 929 N N . PHE A 1 116 ? -2.243 4.177 13.870 1.00 85.75 116 PHE A N 1
ATOM 930 C CA . PHE A 1 116 ? -3.476 4.410 13.136 1.00 85.75 116 PHE A CA 1
ATOM 931 C C . PHE A 1 116 ? -4.706 3.826 13.840 1.00 85.75 116 PHE A C 1
ATOM 933 O O . PHE A 1 116 ? -5.725 4.503 13.966 1.00 85.75 116 PHE A O 1
ATOM 940 N N . LEU A 1 117 ? -4.625 2.592 14.347 1.00 82.19 117 LEU A N 1
ATOM 941 C CA . LEU A 1 117 ? -5.735 1.965 15.067 1.00 82.19 117 LEU A CA 1
ATOM 942 C C . LEU A 1 117 ? -6.069 2.711 16.369 1.00 82.19 117 LEU A C 1
ATOM 944 O O . LEU A 1 117 ? -7.251 2.800 16.698 1.00 82.19 117 LEU A O 1
ATOM 948 N N . CYS A 1 118 ? -5.069 3.246 17.082 1.00 83.50 118 CYS A N 1
ATOM 949 C CA . CYS A 1 118 ? -5.256 4.047 18.295 1.00 83.50 118 CYS A CA 1
ATOM 950 C C . CYS A 1 118 ? -5.911 5.401 18.010 1.00 83.50 118 CYS A C 1
ATOM 952 O O . CYS A 1 118 ? -6.850 5.774 18.708 1.00 83.50 118 CYS A O 1
ATOM 954 N N . GLU A 1 119 ? -5.458 6.113 16.977 1.00 81.56 119 GLU A N 1
ATOM 955 C CA . GLU A 1 119 ? -6.056 7.383 16.536 1.00 81.56 119 GLU A CA 1
ATOM 956 C C . GLU A 1 119 ? -7.498 7.197 16.038 1.00 81.56 119 GLU A C 1
ATOM 958 O O . GLU A 1 119 ? -8.316 8.109 16.119 1.00 81.56 119 GLU A O 1
ATOM 963 N N . ASN A 1 120 ? -7.824 5.990 15.567 1.00 78.75 120 ASN A N 1
ATOM 964 C CA . ASN A 1 120 ? -9.110 5.630 14.975 1.00 78.75 120 ASN A CA 1
ATOM 965 C C . ASN A 1 120 ? -9.828 4.530 15.783 1.00 78.75 120 ASN A C 1
ATOM 967 O O . ASN A 1 120 ? -10.463 3.634 15.208 1.00 78.75 120 ASN A O 1
ATOM 971 N N . ALA A 1 121 ? -9.704 4.550 17.115 1.00 71.38 121 ALA A N 1
ATOM 972 C CA . ALA A 1 121 ? -10.249 3.510 17.994 1.00 71.38 121 ALA A CA 1
ATOM 973 C C . ALA A 1 121 ? -11.791 3.485 18.029 1.00 71.38 121 ALA A C 1
ATOM 975 O O . ALA A 1 121 ? -12.395 2.419 18.175 1.00 71.38 121 ALA A O 1
ATOM 976 N N . ASP A 1 122 ? -12.432 4.642 17.855 1.00 65.19 122 ASP A N 1
ATOM 977 C CA . ASP A 1 122 ? -13.895 4.786 17.923 1.00 65.19 122 ASP A CA 1
ATOM 978 C C . ASP A 1 122 ? -14.583 4.646 16.562 1.00 65.19 122 ASP A C 1
ATOM 980 O O . ASP A 1 122 ? -15.789 4.405 16.473 1.00 65.19 122 ASP A O 1
ATOM 984 N N . ASN A 1 123 ? -13.787 4.658 15.498 1.00 62.25 123 ASN A N 1
ATOM 985 C CA . ASN A 1 123 ? -14.244 4.524 14.124 1.00 62.25 123 ASN A CA 1
ATOM 986 C C . ASN A 1 123 ? -14.813 3.117 13.834 1.00 62.25 123 ASN A C 1
ATOM 988 O O . ASN A 1 123 ? -15.621 2.927 12.936 1.00 62.25 123 ASN A O 1
ATOM 992 N N . GLY A 1 124 ? -14.479 2.114 14.652 1.00 50.69 124 GLY A N 1
ATOM 993 C CA . GLY A 1 124 ? -15.102 0.784 14.599 1.00 50.69 124 GLY A CA 1
ATOM 994 C C . GLY A 1 124 ? -16.341 0.605 15.488 1.00 50.69 124 GLY A C 1
ATOM 995 O O . GLY A 1 124 ? -16.950 -0.460 15.451 1.00 50.69 124 GLY A O 1
ATOM 996 N N . LYS A 1 125 ? -16.703 1.594 16.322 1.00 45.28 125 LYS A N 1
ATOM 997 C CA . LYS A 1 125 ? -17.722 1.447 17.383 1.00 45.28 125 LYS A CA 1
ATOM 998 C C . LYS A 1 125 ? -19.061 2.126 17.085 1.00 45.28 125 LYS A C 1
ATOM 1000 O O . LYS A 1 125 ? -20.018 1.907 17.827 1.00 45.28 125 LYS A O 1
ATOM 1005 N N . CYS A 1 126 ? -19.179 2.902 16.007 1.00 37.38 126 CYS A N 1
ATOM 1006 C CA . CYS A 1 126 ? -20.452 3.498 15.581 1.00 37.38 126 CYS A CA 1
ATOM 1007 C C . CYS A 1 126 ? -21.380 2.465 14.908 1.00 37.38 126 CYS A C 1
ATOM 1009 O O . CYS A 1 126 ? -21.733 2.583 13.741 1.00 37.38 126 CYS A O 1
ATOM 1011 N N . ALA A 1 127 ? -21.793 1.446 15.663 1.00 42.41 127 ALA A N 1
ATOM 1012 C CA . ALA A 1 127 ? -22.854 0.503 15.298 1.00 42.41 127 ALA A CA 1
ATOM 1013 C C . ALA A 1 127 ? -24.039 0.570 16.279 1.00 42.41 127 ALA A C 1
ATOM 1015 O O . ALA A 1 127 ? -24.804 -0.381 16.421 1.00 42.41 127 ALA A O 1
ATOM 1016 N N . GLN A 1 128 ? -24.217 1.701 16.965 1.00 35.22 128 GLN A N 1
ATOM 1017 C CA . GLN A 1 128 ? -25.450 1.994 17.685 1.00 35.22 128 GLN A CA 1
ATOM 1018 C C . GLN A 1 128 ? -26.093 3.236 17.073 1.00 35.22 128 GLN A C 1
ATOM 1020 O O . GLN A 1 128 ? -25.673 4.360 17.313 1.00 35.22 128 GLN A O 1
ATOM 1025 N N . PHE A 1 129 ? -27.161 2.985 16.309 1.00 37.03 129 PHE A N 1
ATOM 1026 C CA . PHE A 1 129 ? -28.187 3.949 15.905 1.00 37.03 129 PHE A CA 1
ATOM 1027 C C . PHE A 1 129 ? -27.923 4.793 14.637 1.00 37.03 129 PHE A C 1
ATOM 1029 O O . PHE A 1 129 ? -27.615 5.976 14.723 1.00 37.03 129 PHE A O 1
ATOM 1036 N N . LYS A 1 130 ? -28.188 4.224 13.447 1.00 34.41 130 LYS A N 1
ATOM 1037 C CA . LYS A 1 130 ? -29.210 4.710 12.481 1.00 34.41 130 LYS A CA 1
ATOM 1038 C C . LYS A 1 130 ? -29.092 4.023 11.115 1.00 34.41 130 LYS A C 1
ATOM 1040 O O . LYS A 1 130 ? -28.016 3.839 10.569 1.00 34.41 130 LYS A O 1
ATOM 1045 N N . SER A 1 131 ? -30.259 3.685 10.574 1.00 40.91 131 SER A N 1
ATOM 1046 C CA . SER A 1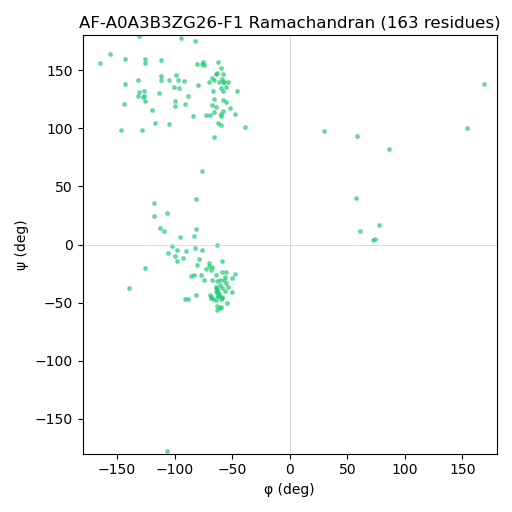 131 ? -30.507 3.344 9.174 1.00 40.91 131 SER A CA 1
ATOM 1047 C C . SER A 1 131 ? -29.857 4.359 8.225 1.00 40.91 131 SER A C 1
ATOM 1049 O O . SER A 1 131 ? -30.299 5.504 8.205 1.00 40.91 131 SER A O 1
ATOM 1051 N N . LEU A 1 132 ? -28.839 3.910 7.481 1.00 38.75 132 LEU A N 1
ATOM 1052 C CA . LEU A 1 132 ? -28.296 4.361 6.182 1.00 38.75 132 LEU A CA 1
ATOM 1053 C C . LEU A 1 132 ? -26.818 3.931 6.165 1.00 38.75 132 LEU A C 1
ATOM 1055 O O . LEU A 1 132 ? -26.004 4.551 6.830 1.00 38.75 132 LEU A O 1
ATOM 1059 N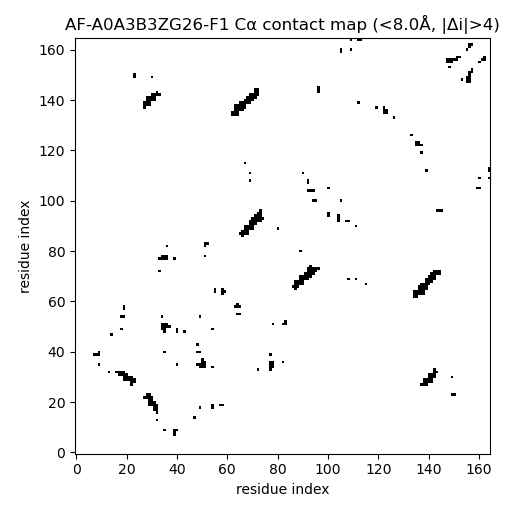 N . HIS A 1 133 ? -26.525 2.821 5.478 1.00 43.19 133 HIS A N 1
ATOM 1060 C CA . HIS A 1 133 ? -25.195 2.276 5.149 1.00 43.19 133 HIS A CA 1
ATOM 1061 C C . HIS A 1 133 ? -24.057 2.581 6.147 1.00 43.19 133 HIS A C 1
ATOM 1063 O O . HIS A 1 133 ? -23.428 3.634 6.034 1.00 43.19 133 HIS A O 1
ATOM 1069 N N . PRO A 1 134 ? -23.715 1.665 7.077 1.00 41.03 134 PRO A N 1
ATOM 1070 C CA . PRO A 1 134 ? -22.492 1.818 7.855 1.00 41.03 134 PRO A CA 1
ATOM 1071 C C . PRO A 1 134 ? -21.296 1.782 6.891 1.00 41.03 134 PRO A C 1
ATOM 1073 O O . PRO A 1 134 ? -20.946 0.738 6.344 1.00 41.03 134 PRO A O 1
ATOM 1076 N N . MET A 1 135 ? -20.715 2.951 6.623 1.00 44.62 135 MET A N 1
ATOM 1077 C CA . MET A 1 135 ? -19.390 3.094 6.024 1.00 44.62 135 MET A CA 1
ATOM 1078 C C . MET A 1 135 ? -18.413 2.543 7.065 1.00 44.62 135 MET A C 1
ATOM 1080 O O . MET A 1 135 ? -18.057 3.230 8.021 1.00 44.62 135 MET A O 1
ATOM 1084 N N . GLU A 1 136 ? -18.089 1.254 6.977 1.00 48.53 136 GLU A N 1
ATOM 1085 C CA . GLU A 1 136 ? -17.160 0.639 7.920 1.00 48.53 136 GLU A CA 1
ATOM 1086 C C . GLU A 1 136 ? -15.757 1.203 7.669 1.00 48.53 136 GLU A C 1
ATOM 1088 O O . GLU A 1 136 ? -15.145 1.011 6.617 1.00 48.53 136 GLU A O 1
ATOM 1093 N N . MET A 1 137 ? -15.318 1.979 8.653 1.00 49.25 137 MET A N 1
ATOM 1094 C CA . MET A 1 137 ? -14.230 2.938 8.600 1.00 49.25 137 MET A CA 1
ATOM 1095 C C . MET A 1 137 ? -12.827 2.324 8.480 1.00 49.25 137 MET A C 1
ATOM 1097 O O . MET A 1 137 ? -12.459 1.406 9.218 1.00 49.25 137 MET A O 1
ATOM 1101 N N . PHE A 1 138 ? -12.024 2.991 7.644 1.00 52.78 138 PHE A N 1
ATOM 1102 C CA . PHE A 1 138 ? -10.575 3.176 7.731 1.00 52.78 138 PHE A CA 1
ATOM 1103 C C . PHE A 1 138 ? -9.717 1.905 7.762 1.00 52.78 138 PHE A C 1
ATOM 1105 O O . PHE A 1 138 ? -9.405 1.320 8.800 1.00 52.78 138 PHE A O 1
ATOM 1112 N N . ILE A 1 139 ? -9.286 1.524 6.562 1.00 54.56 139 ILE A N 1
ATOM 1113 C CA . ILE A 1 139 ? -8.481 0.336 6.284 1.00 54.56 139 ILE A CA 1
ATOM 1114 C C . ILE A 1 139 ? -6.982 0.639 6.304 1.00 54.56 139 ILE A C 1
ATOM 1116 O O . ILE A 1 139 ? -6.545 1.659 5.766 1.00 54.56 139 ILE A O 1
ATOM 1120 N N . THR A 1 140 ? -6.208 -0.292 6.867 1.00 49.75 140 THR A N 1
ATOM 1121 C CA . THR A 1 140 ? -4.747 -0.358 6.747 1.00 49.75 140 THR A CA 1
ATOM 1122 C C . THR A 1 140 ? -4.374 -1.324 5.622 1.00 49.75 140 THR A C 1
ATOM 1124 O O . THR A 1 140 ? -4.937 -2.411 5.514 1.00 49.75 140 THR A O 1
ATOM 1127 N N . ILE A 1 141 ? -3.443 -0.934 4.756 1.00 55.81 141 ILE A N 1
ATOM 1128 C CA . ILE A 1 141 ? -3.103 -1.680 3.534 1.00 55.81 141 ILE A CA 1
ATOM 1129 C C . ILE A 1 141 ? -1.709 -2.269 3.618 1.00 55.81 141 ILE A C 1
ATOM 1131 O O . ILE A 1 141 ? -0.800 -1.612 4.111 1.00 55.81 141 ILE A O 1
ATOM 1135 N N . VAL A 1 142 ? -1.533 -3.457 3.033 1.00 53.34 142 VAL A N 1
ATOM 1136 C CA . VAL A 1 142 ? -0.221 -4.056 2.779 1.00 53.34 142 VAL A CA 1
ATOM 1137 C C . VAL A 1 142 ? -0.074 -4.418 1.302 1.00 53.34 142 VAL A C 1
ATOM 1139 O O . VAL A 1 142 ? -0.870 -5.190 0.768 1.00 53.34 142 VAL A O 1
ATOM 1142 N N . PHE A 1 143 ? 0.960 -3.902 0.634 1.00 55.38 143 PHE A N 1
ATOM 1143 C CA . PHE A 1 143 ? 1.399 -4.415 -0.669 1.00 55.38 143 PHE A CA 1
ATOM 1144 C C . PHE A 1 143 ? 2.593 -5.356 -0.485 1.00 55.38 143 PHE A C 1
ATOM 1146 O O . PHE A 1 143 ? 3.447 -5.097 0.345 1.00 55.38 143 PHE A O 1
ATOM 1153 N N . CYS A 1 144 ? 2.722 -6.409 -1.292 1.00 47.81 144 CYS A N 1
ATOM 1154 C CA . CYS A 1 144 ? 4.002 -7.087 -1.502 1.00 47.81 144 CYS A CA 1
ATOM 1155 C C . CYS A 1 144 ? 4.212 -7.275 -3.006 1.00 47.81 144 CYS A C 1
ATOM 1157 O O . CYS A 1 144 ? 3.269 -7.549 -3.745 1.00 47.81 144 CYS A O 1
ATOM 1159 N N . THR A 1 145 ? 5.453 -7.112 -3.470 1.00 42.59 145 THR A N 1
ATOM 1160 C CA . THR A 1 145 ? 5.831 -7.095 -4.900 1.00 42.59 145 THR A CA 1
ATOM 1161 C C . THR A 1 145 ? 5.470 -8.362 -5.676 1.00 42.59 145 THR A C 1
ATOM 1163 O O . THR A 1 145 ? 5.447 -8.333 -6.906 1.00 42.59 145 THR A O 1
ATOM 1166 N N . ARG A 1 146 ? 5.138 -9.449 -4.979 1.00 51.78 146 ARG A N 1
ATOM 1167 C CA . ARG A 1 146 ? 4.447 -10.645 -5.465 1.00 51.78 146 ARG A CA 1
ATOM 1168 C C . ARG A 1 146 ? 3.541 -11.084 -4.322 1.00 51.78 146 ARG A C 1
ATOM 1170 O O . ARG A 1 146 ? 3.972 -10.997 -3.179 1.00 51.78 146 ARG A O 1
ATOM 1177 N N . GLN A 1 147 ? 2.311 -11.479 -4.640 1.00 44.19 147 GLN A N 1
ATOM 1178 C CA . GLN A 1 147 ? 1.259 -11.857 -3.696 1.00 44.19 147 GLN A CA 1
ATOM 1179 C C . GLN A 1 147 ? 1.845 -12.657 -2.516 1.00 44.19 147 GLN A C 1
ATOM 1181 O O . GLN A 1 147 ? 2.150 -13.839 -2.651 1.00 44.19 147 GLN A O 1
ATOM 1186 N N . ILE A 1 148 ? 2.047 -12.004 -1.366 1.00 46.03 148 ILE A N 1
ATOM 1187 C CA . ILE A 1 148 ? 1.963 -12.731 -0.105 1.00 46.03 148 ILE A CA 1
ATOM 1188 C C . ILE A 1 148 ? 0.494 -13.105 -0.071 1.00 46.03 148 ILE A C 1
ATOM 1190 O O . ILE A 1 148 ? -0.366 -12.223 -0.106 1.00 46.03 148 ILE A O 1
ATOM 1194 N N . ASP A 1 149 ? 0.204 -14.396 -0.154 1.00 43.97 149 ASP A N 1
ATOM 1195 C CA . ASP A 1 149 ? -1.138 -14.853 0.135 1.00 43.97 149 ASP A CA 1
ATOM 1196 C C . ASP A 1 149 ? -1.429 -14.431 1.581 1.00 43.97 149 ASP A C 1
ATOM 1198 O O . ASP A 1 149 ? -0.762 -14.870 2.518 1.00 43.97 149 ASP A O 1
ATOM 1202 N N . TRP A 1 150 ? -2.333 -13.464 1.738 1.00 45.47 150 TRP A N 1
ATOM 1203 C CA . TRP A 1 150 ? -2.797 -12.988 3.039 1.00 45.47 150 TRP A CA 1
ATOM 1204 C C . TRP A 1 150 ? -3.904 -13.887 3.595 1.00 45.47 150 TRP A C 1
ATOM 1206 O O . TRP A 1 150 ? -4.497 -13.551 4.620 1.00 45.47 150 TRP A O 1
ATOM 1216 N N . SER A 1 151 ? -4.191 -15.024 2.944 1.00 42.62 151 SER A N 1
ATOM 1217 C CA . SER A 1 151 ? -4.964 -16.102 3.548 1.00 42.62 151 SER A CA 1
ATOM 1218 C C . SER A 1 151 ? -4.445 -16.354 4.968 1.00 42.62 151 SER A C 1
ATOM 1220 O O . SER A 1 151 ? -3.228 -16.478 5.147 1.00 42.62 151 SER A O 1
ATOM 1222 N N . PRO A 1 152 ? -5.334 -16.456 5.976 1.00 40.78 152 PRO A N 1
ATOM 1223 C CA . PRO A 1 152 ? -4.946 -16.834 7.334 1.00 40.78 152 PRO A CA 1
ATOM 1224 C C . PRO A 1 152 ? -4.084 -18.103 7.350 1.00 40.78 152 PRO A C 1
ATOM 1226 O O . PRO A 1 152 ? -3.200 -18.244 8.175 1.00 40.78 152 PRO A O 1
ATOM 1229 N N . LEU A 1 153 ? -4.280 -18.982 6.362 1.00 34.12 153 LEU A N 1
ATOM 1230 C CA . LEU A 1 153 ? -3.596 -20.264 6.224 1.00 34.12 153 LEU A CA 1
ATOM 1231 C C . LEU A 1 153 ? -2.203 -20.174 5.580 1.00 34.12 153 LEU A C 1
ATOM 1233 O O . LEU A 1 153 ? -1.538 -21.2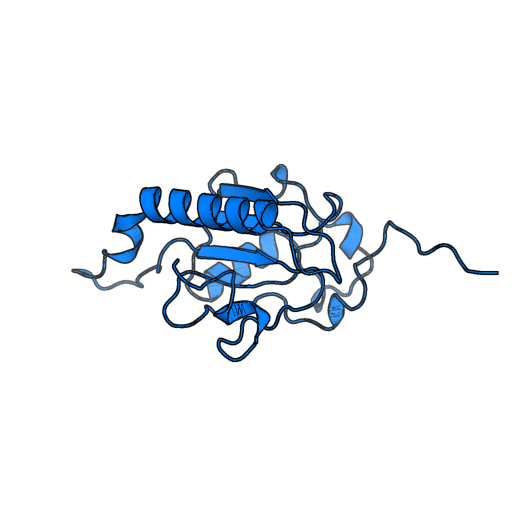00 5.425 1.00 34.12 153 LEU A O 1
ATOM 1237 N N . HIS A 1 154 ? -1.751 -18.991 5.152 1.00 43.41 154 HIS A N 1
ATOM 1238 C CA . HIS A 1 154 ? -0.429 -18.847 4.557 1.00 43.41 154 HIS A CA 1
ATOM 1239 C C . HIS A 1 154 ? 0.624 -18.580 5.651 1.00 43.41 154 HIS A C 1
ATOM 1241 O O . HIS A 1 154 ? 0.487 -17.611 6.405 1.00 43.41 154 HIS A O 1
ATOM 1247 N N . PRO A 1 155 ? 1.730 -19.353 5.711 1.00 38.47 155 PRO A N 1
ATOM 1248 C CA . PRO A 1 155 ? 2.708 -19.297 6.808 1.00 38.47 155 PRO A CA 1
ATOM 1249 C C . PRO A 1 155 ? 3.308 -17.909 7.081 1.00 38.47 155 PRO A C 1
ATOM 1251 O O . PRO A 1 155 ? 3.768 -17.627 8.186 1.00 38.47 155 PRO A O 1
ATOM 1254 N N . TRP A 1 156 ? 3.302 -17.032 6.075 1.00 42.22 156 TRP A N 1
ATOM 1255 C CA . TRP A 1 156 ? 3.826 -15.667 6.150 1.00 42.22 156 TRP A CA 1
ATOM 1256 C C . TRP A 1 156 ? 2.890 -14.688 6.876 1.00 42.22 156 TRP A C 1
ATOM 1258 O O . TRP A 1 156 ? 3.365 -13.698 7.424 1.00 42.22 156 TRP A O 1
ATOM 1268 N N . CYS A 1 157 ? 1.581 -14.953 6.883 1.00 43.59 157 CYS A N 1
ATOM 1269 C CA . CYS A 1 157 ? 0.546 -14.058 7.405 1.00 43.59 157 CYS A CA 1
ATOM 1270 C C . CYS A 1 157 ? 0.310 -14.285 8.912 1.00 43.59 157 CYS A C 1
ATOM 1272 O O . CYS A 1 157 ? 0.345 -13.337 9.702 1.00 43.59 157 CYS A O 1
ATOM 1274 N N . GLU A 1 158 ? 0.174 -15.554 9.314 1.00 38.88 158 GLU A N 1
ATOM 1275 C CA . GLU A 1 158 ? -0.112 -15.971 10.696 1.00 38.88 158 GLU A CA 1
ATOM 1276 C C . GLU A 1 158 ? 1.091 -15.841 11.646 1.00 38.88 158 GLU A C 1
ATOM 1278 O O . GLU A 1 158 ? 0.910 -15.574 12.830 1.00 38.88 158 GLU A O 1
ATOM 1283 N N . SER A 1 159 ? 2.329 -15.997 11.160 1.00 43.16 159 SER A N 1
ATOM 1284 C CA . SER A 1 159 ? 3.488 -16.108 12.061 1.00 43.16 159 SER A CA 1
ATOM 1285 C C . SER A 1 159 ? 4.095 -14.771 12.514 1.00 43.16 159 SER A C 1
ATOM 1287 O O . SER A 1 159 ? 4.640 -14.720 13.614 1.00 43.16 159 SER A O 1
ATOM 1289 N N . HIS A 1 160 ? 3.985 -13.672 11.749 1.00 51.62 160 HIS A N 1
ATOM 1290 C CA . HIS A 1 160 ? 4.783 -12.463 12.048 1.00 51.62 160 HIS A CA 1
ATOM 1291 C C . HIS A 1 160 ? 4.089 -11.101 11.902 1.00 51.62 160 HIS A C 1
ATOM 1293 O O . HIS A 1 160 ? 4.363 -10.211 12.713 1.00 51.62 160 HIS A O 1
ATOM 1299 N N . TRP A 1 161 ? 3.220 -10.901 10.904 1.00 50.84 161 TRP A N 1
ATOM 1300 C CA . TRP A 1 161 ? 2.681 -9.565 10.595 1.00 50.84 161 TRP A CA 1
ATOM 1301 C C . TRP A 1 161 ? 1.386 -9.258 11.331 1.00 50.84 161 TRP A C 1
ATOM 1303 O O . TRP A 1 161 ? 1.272 -8.181 11.911 1.00 50.84 161 TRP A O 1
ATOM 1313 N N . LEU A 1 162 ? 0.445 -10.205 11.323 1.00 54.16 162 LEU A N 1
ATOM 1314 C CA . LEU A 1 162 ? -0.868 -10.044 11.951 1.00 54.16 162 LEU A CA 1
ATOM 1315 C C . LEU A 1 162 ? -0.947 -10.662 13.347 1.00 54.16 162 LEU A C 1
ATOM 1317 O O . LEU A 1 162 ? -1.864 -10.346 14.098 1.00 54.16 162 LEU A O 1
ATOM 1321 N N . SER A 1 163 ? 0.019 -11.504 13.730 1.00 48.12 163 SER A N 1
ATOM 1322 C CA . SER A 1 163 ? 0.084 -12.006 15.097 1.00 48.12 163 SER A CA 1
ATOM 1323 C C . SER A 1 163 ? 0.331 -10.835 16.056 1.00 48.12 163 SER A C 1
ATOM 1325 O O . SER A 1 163 ? 1.381 -10.177 16.009 1.00 48.12 163 SER A O 1
ATOM 1327 N N . HIS A 1 164 ? -0.630 -10.622 16.959 1.00 46.91 164 HIS A N 1
ATOM 1328 C CA . HIS A 1 164 ? -0.626 -9.603 18.018 1.00 46.91 164 HIS A CA 1
ATOM 1329 C C . HIS A 1 164 ? -0.950 -8.156 17.581 1.00 46.91 164 HIS A C 1
ATOM 1331 O O . HIS A 1 164 ? -0.643 -7.232 18.336 1.00 46.91 164 HIS A O 1
ATOM 1337 N N . LEU A 1 165 ? -1.542 -7.951 16.394 1.00 49.97 165 LEU A N 1
ATOM 1338 C CA . LEU A 1 165 ? -2.274 -6.716 16.049 1.00 49.97 165 LEU A CA 1
ATOM 1339 C C . LEU A 1 165 ? -3.737 -6.823 16.493 1.00 49.97 165 LEU A C 1
ATOM 1341 O O . LEU A 1 165 ? -4.293 -5.774 16.885 1.00 49.97 165 LEU A O 1
#

Organism: NCBI:txid409849

pLDDT: mean 73.62, std 19.71, range [31.66, 94.38]

Solvent-accessible surface area (backbone atoms only — not comparable to full-atom values): 10296 Å² total; per-residue (Å²): 135,83,77,78,75,71,90,79,61,71,63,82,69,57,85,80,50,72,60,68,56,70,67,44,85,98,61,57,35,36,39,42,54,84,41,35,36,66,87,62,40,73,86,52,57,82,89,70,55,49,27,56,63,53,51,53,55,50,42,44,73,71,54,34,42,78,38,33,46,36,44,24,48,73,66,72,83,46,52,54,77,86,67,46,63,88,86,42,44,77,44,83,46,78,34,67,77,98,56,84,72,50,71,68,56,52,49,53,49,52,48,55,52,49,53,52,48,63,80,46,58,63,58,79,62,82,81,75,87,74,100,70,80,81,69,55,55,49,24,45,33,57,42,56,88,61,82,66,59,72,48,75,87,29,77,72,30,52,72,64,71,58,53,93,112

InterPro domains:
  IPR029021 Protein-tyrosine phosphatase-like [G3DSA:3.90.190.10] (4-146)
  IPR029021 Protein-tyrosine phosphatase-like [SSF52799] (10-123)

Nearest PDB structures (foldseek):
  4mbb-assembly1_A  TM=9.435E-01  e=4.723E-14  Homo sapiens
  4jmj-assembly1_A  TM=9.439E-01  e=1.110E-13  Homo sapiens
  2c46-assembly3_B  TM=8.392E-01  e=2.406E-08  Homo sapiens
  1i9t-assembly1_A  TM=8.331E-01  e=1.021E-07  Mus musculus
  2c46-assembly5_D  TM=8.589E-01  e=3.558E-07  Homo sapiens

Mean predicted aligned error: 10.05 Å

Sequence (165 aa):
MSRGHRRNGIPDRWLDYQAVGKRLPGSRFIAFKVPLKLDLTRRLASSDVFGPLDLLDTVKRDNQELGLIIDLTNTTRYYTPEDIPESLQYVKIFTAGHEIPSESTILSFKRAVHCFLCENADNGKCAQFKSLHPMEMFITIVFCTRQIDWSPLHPWCESHWLSHL

Secondary structure (DSSP, 8-state):
------TTSPPTTGGGS-SEEEEPTTSSEEEEPPP--HHHHTTS-GGG---HHHHHHHHHHTTEEEEEEEE--S-S-S--GGGS-TTSEEEE----TTSPPPHHHHHHHHHHHHHHHHHTSSTTT--SS-SS---EEEEEEE--SS----STTSHHIIIIISTT-

Foldseek 3Di:
DDDPPPPLEDAPCLQVDDAWDDDDPPDQEIEGAQQADCVRCVPPDPVSHGHQVNVQVVCVVVLEGAAEEEAQDQDCHGDHCVSHDPNHHYHYQDADPPDDGDPVSLVVLVVVVVVVCVVCVCLQVPPPDDPDRNSSDHGYYDYHSDDPPCPCPRPSNVPGRPVPD

Radius of gyration: 16.77 Å; Cα contacts (8 Å, |Δi|>4): 212; chains: 1; bounding box: 54×35×43 Å